Protein AF-A0A832M5S4-F1 (afdb_monomer_lite)

pLDDT: mean 71.67, std 17.57, range [37.16, 90.88]

Sequence (101 aa):
MLSRATRPFCPKSTLAEVLKWKNAEEILTKHRLPCLTCPLAKLEMERLTLAQVCHIYHLDLPNLLKDLNRALIKTKASKKAGQKRRKPHTTTRQKKAVKKI

Structure (mmCIF, N/CA/C/O backbone):
data_AF-A0A832M5S4-F1
#
_entry.id   AF-A0A832M5S4-F1
#
loop_
_atom_site.group_PDB
_atom_site.id
_atom_site.type_symbol
_atom_site.label_atom_id
_atom_site.label_alt_id
_atom_site.label_comp_id
_atom_site.label_asym_id
_atom_site.label_entity_id
_atom_site.label_seq_id
_atom_site.pdbx_PDB_ins_code
_atom_site.Cartn_x
_atom_site.Cartn_y
_atom_site.Cartn_z
_atom_site.occupancy
_atom_site.B_iso_or_equiv
_atom_site.auth_seq_id
_atom_site.auth_comp_id
_atom_site.auth_asym_id
_atom_site.auth_atom_id
_atom_site.pdbx_PDB_model_num
ATOM 1 N N . MET A 1 1 ? -17.362 30.811 -7.483 1.00 38.31 1 MET A N 1
ATOM 2 C CA . MET A 1 1 ? -16.512 30.422 -6.333 1.00 38.31 1 MET A CA 1
ATOM 3 C C . MET A 1 1 ? -16.649 28.916 -6.107 1.00 38.31 1 MET A C 1
ATOM 5 O O . MET A 1 1 ? -17.668 28.476 -5.595 1.00 38.31 1 MET A O 1
ATOM 9 N N . LEU A 1 2 ? -15.690 28.111 -6.583 1.00 43.16 2 LEU A N 1
ATOM 10 C CA . LEU A 1 2 ? -15.703 26.640 -6.469 1.00 43.16 2 LEU A CA 1
ATOM 11 C C . LEU A 1 2 ? -15.315 26.208 -5.046 1.00 43.16 2 LEU A C 1
ATOM 13 O O . LEU A 1 2 ? -14.189 25.800 -4.766 1.00 43.16 2 LEU A O 1
ATOM 17 N N . SER A 1 3 ? -16.265 26.334 -4.130 1.00 51.12 3 SER A N 1
ATOM 18 C CA . SER A 1 3 ? -16.115 25.970 -2.725 1.00 51.12 3 SER A CA 1
ATOM 19 C C . SER A 1 3 ? -16.466 24.487 -2.535 1.00 51.12 3 SER A C 1
ATOM 21 O O . SER A 1 3 ? -17.632 24.124 -2.665 1.00 51.12 3 SER A O 1
ATOM 23 N N . ARG A 1 4 ? -15.450 23.664 -2.193 1.00 46.38 4 ARG A N 1
ATOM 24 C CA . ARG A 1 4 ? -15.444 22.208 -1.845 1.00 46.38 4 ARG A CA 1
ATOM 25 C C . ARG A 1 4 ? -14.756 21.266 -2.855 1.00 46.38 4 ARG A C 1
ATOM 27 O O . ARG A 1 4 ? -15.258 20.180 -3.145 1.00 46.38 4 ARG A O 1
ATOM 34 N N . ALA A 1 5 ? -13.569 21.611 -3.352 1.00 47.31 5 ALA A N 1
ATOM 35 C CA . ALA A 1 5 ? -12.770 20.678 -4.152 1.00 47.31 5 ALA A CA 1
ATOM 36 C C . ALA A 1 5 ? -12.048 19.652 -3.255 1.00 47.31 5 ALA A C 1
ATOM 38 O O . ALA A 1 5 ? -10.937 19.876 -2.780 1.00 47.31 5 ALA A O 1
ATOM 39 N N . THR A 1 6 ? -12.677 18.498 -3.034 1.00 55.75 6 THR A N 1
ATOM 40 C CA . THR A 1 6 ? -11.934 17.270 -2.708 1.00 55.75 6 THR A CA 1
ATOM 41 C C . THR A 1 6 ? -11.082 16.970 -3.940 1.00 55.75 6 THR A C 1
ATOM 43 O O . THR A 1 6 ? -11.635 16.633 -4.984 1.00 55.75 6 THR A O 1
ATOM 46 N N . ARG A 1 7 ? -9.769 17.234 -3.878 1.00 65.81 7 ARG A N 1
ATOM 47 C CA . ARG A 1 7 ? -8.891 17.093 -5.049 1.00 65.81 7 ARG A CA 1
ATOM 48 C C . ARG A 1 7 ? -8.849 15.615 -5.473 1.00 65.81 7 ARG A C 1
ATOM 50 O O . ARG A 1 7 ? -8.757 14.762 -4.591 1.00 65.81 7 ARG A O 1
ATOM 57 N N . PRO A 1 8 ? -8.933 15.307 -6.779 1.00 78.75 8 PRO A N 1
ATOM 58 C CA . PRO A 1 8 ? -8.734 13.947 -7.266 1.00 78.75 8 PRO A CA 1
ATOM 59 C C . PRO A 1 8 ? -7.321 13.461 -6.921 1.00 78.75 8 PRO A C 1
ATOM 61 O O . PRO A 1 8 ? -6.388 14.262 -6.819 1.00 78.75 8 PRO A O 1
ATOM 64 N N . PHE A 1 9 ? -7.162 12.151 -6.747 1.00 83.62 9 PHE A N 1
ATOM 65 C CA . PHE A 1 9 ? -5.849 11.550 -6.553 1.00 83.62 9 PHE A CA 1
ATOM 66 C C . PHE A 1 9 ? -4.996 11.729 -7.810 1.00 83.62 9 PHE A C 1
ATOM 68 O O . PHE A 1 9 ? -5.474 11.581 -8.939 1.00 83.62 9 PHE A O 1
ATOM 75 N N . CYS A 1 10 ? -3.720 12.027 -7.583 1.00 87.25 10 CYS A N 1
ATOM 76 C CA . CYS A 1 10 ? -2.714 12.273 -8.610 1.00 87.25 10 CYS A CA 1
ATOM 77 C C . CYS A 1 10 ? -1.596 11.222 -8.514 1.00 87.25 10 CYS A C 1
ATOM 79 O O . CYS A 1 10 ? -1.356 10.687 -7.434 1.00 87.25 10 CYS A O 1
ATOM 81 N N . PRO A 1 11 ? -0.818 10.978 -9.579 1.00 87.75 11 PRO A N 1
ATOM 82 C CA . PRO A 1 11 ? 0.309 10.036 -9.546 1.00 87.75 11 PRO A CA 1
ATOM 83 C C . PRO A 1 11 ? 1.387 10.384 -8.506 1.00 87.75 11 PRO A C 1
ATOM 85 O O . PRO A 1 11 ? 2.053 9.495 -7.987 1.00 87.75 11 PRO A O 1
ATOM 88 N N . LYS A 1 12 ? 1.526 11.675 -8.174 1.00 88.38 12 LYS A N 1
ATOM 89 C CA . LYS A 1 12 ? 2.445 12.196 -7.148 1.00 88.38 12 LYS A CA 1
ATOM 90 C C . LYS A 1 12 ? 1.895 12.091 -5.722 1.00 88.38 12 LYS A C 1
ATOM 92 O O . LYS A 1 12 ? 2.608 12.430 -4.785 1.00 88.38 12 LYS A O 1
ATOM 97 N N . SER A 1 13 ? 0.631 11.692 -5.555 1.00 87.44 13 SER A N 1
ATOM 98 C CA . SER A 1 13 ? 0.069 11.491 -4.217 1.00 87.44 13 SER A CA 1
ATOM 99 C C . SER A 1 13 ? 0.746 10.305 -3.539 1.00 87.44 13 SER A C 1
ATOM 101 O O . SER A 1 13 ? 1.137 9.333 -4.197 1.00 87.44 13 SER A O 1
ATOM 103 N N . THR A 1 14 ? 0.935 10.423 -2.228 1.00 88.38 14 THR A N 1
ATOM 104 C CA . THR A 1 14 ? 1.571 9.378 -1.430 1.00 88.38 14 THR A CA 1
ATOM 105 C C . THR A 1 14 ? 0.581 8.254 -1.173 1.00 88.38 14 THR A C 1
ATOM 107 O O . THR A 1 14 ? -0.620 8.477 -0.980 1.00 88.38 14 THR A O 1
ATOM 110 N N . LEU A 1 15 ? 1.080 7.020 -1.147 1.00 85.19 15 LEU A N 1
ATOM 111 C CA . LEU A 1 15 ? 0.224 5.869 -0.871 1.00 85.19 15 LEU A CA 1
ATOM 112 C C . LEU A 1 15 ? -0.348 5.929 0.560 1.00 85.19 15 LEU A C 1
ATOM 114 O O . LEU A 1 15 ? -1.491 5.532 0.784 1.00 85.19 15 LEU A O 1
ATOM 118 N N . ALA A 1 16 ? 0.381 6.528 1.506 1.00 84.56 16 ALA A N 1
ATOM 119 C CA . ALA A 1 16 ? -0.112 6.815 2.853 1.00 84.56 16 ALA A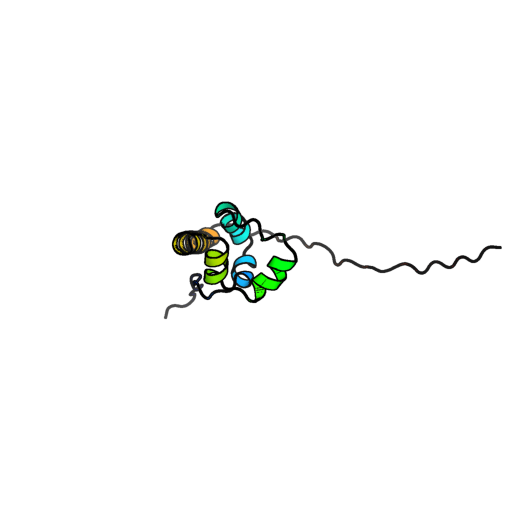 CA 1
ATOM 120 C C . ALA A 1 16 ? -1.371 7.706 2.882 1.00 84.56 16 ALA A C 1
ATOM 122 O O . ALA A 1 16 ? -2.278 7.454 3.678 1.00 84.56 16 ALA A O 1
ATOM 123 N N . GLU A 1 17 ? -1.477 8.731 2.030 1.00 85.38 17 GLU A N 1
ATOM 124 C CA . GLU A 1 17 ? -2.689 9.565 1.950 1.00 85.38 17 GLU A CA 1
ATOM 125 C C . GLU A 1 17 ? -3.895 8.779 1.441 1.00 85.38 17 GLU A C 1
ATOM 127 O O . GLU A 1 17 ? -5.005 8.935 1.956 1.00 85.38 17 GLU A O 1
ATOM 132 N N . VAL A 1 18 ? -3.660 7.904 0.467 1.00 85.06 18 VAL A N 1
ATOM 133 C CA . VAL A 1 18 ? -4.681 7.029 -0.109 1.00 85.06 18 VAL A CA 1
ATOM 134 C C . VAL A 1 18 ? -5.139 5.993 0.919 1.00 85.06 18 VAL A C 1
ATOM 136 O O . VAL A 1 18 ? -6.336 5.782 1.074 1.00 85.06 18 VAL A O 1
ATOM 139 N N . LEU A 1 19 ? -4.226 5.406 1.695 1.00 81.38 19 LEU A N 1
ATOM 140 C CA . LEU A 1 19 ? -4.545 4.397 2.715 1.00 81.38 19 LEU A CA 1
ATOM 141 C C . LEU A 1 19 ? -5.268 4.946 3.950 1.00 81.38 19 LEU A C 1
ATOM 143 O O . LEU A 1 19 ? -5.943 4.191 4.646 1.00 81.38 19 LEU A O 1
ATOM 147 N N . LYS A 1 20 ? -5.228 6.262 4.205 1.00 83.12 20 LYS A N 1
ATOM 148 C CA . LYS A 1 20 ? -6.119 6.883 5.210 1.00 83.12 20 LYS A CA 1
ATOM 149 C C . LYS A 1 20 ? -7.597 6.637 4.884 1.00 83.12 20 LYS A C 1
ATOM 151 O O . LYS A 1 20 ? -8.450 6.712 5.771 1.00 83.12 20 LYS A O 1
ATOM 156 N N . TRP A 1 21 ? -7.914 6.354 3.622 1.00 81.94 21 TRP A N 1
ATOM 157 C CA . TRP A 1 21 ? -9.251 5.988 3.190 1.00 81.94 21 TRP A CA 1
ATOM 158 C C . TRP A 1 21 ? -9.475 4.482 3.311 1.00 81.94 21 TRP A C 1
ATOM 160 O O . TRP A 1 21 ? -8.914 3.695 2.559 1.00 81.94 21 TRP A O 1
ATOM 170 N N . LYS A 1 22 ? -10.417 4.084 4.174 1.00 73.94 22 LYS A N 1
ATOM 171 C CA . LYS A 1 22 ? -10.786 2.668 4.375 1.00 73.94 22 LYS A CA 1
ATOM 172 C C . LYS A 1 22 ? -11.149 1.913 3.099 1.00 73.94 22 LYS A C 1
ATOM 174 O O . LYS A 1 22 ? -10.896 0.724 2.995 1.00 73.94 22 LYS A O 1
ATOM 179 N N . ASN A 1 23 ? -11.768 2.593 2.139 1.00 81.19 23 ASN A N 1
ATOM 180 C CA . ASN A 1 23 ? -12.203 1.952 0.899 1.00 81.19 23 ASN A CA 1
ATOM 181 C C . ASN A 1 23 ? -11.056 1.793 -0.106 1.00 81.19 23 ASN A C 1
ATOM 183 O O . ASN A 1 23 ? -11.201 1.055 -1.077 1.00 81.19 23 ASN A O 1
ATOM 187 N N . ALA A 1 24 ? -9.929 2.480 0.103 1.00 82.50 24 ALA A N 1
ATOM 188 C CA . ALA A 1 24 ? -8.779 2.359 -0.777 1.00 82.50 24 ALA A CA 1
ATOM 189 C C . ALA A 1 24 ? -8.083 1.005 -0.618 1.00 82.50 24 ALA A C 1
ATOM 191 O O . ALA A 1 24 ? -7.636 0.453 -1.616 1.00 82.50 24 ALA A O 1
ATOM 192 N N . GLU A 1 25 ? -8.059 0.433 0.592 1.00 81.44 25 GLU A N 1
ATOM 193 C CA . GLU A 1 25 ? -7.504 -0.906 0.839 1.00 81.44 25 GLU A CA 1
ATOM 194 C C . GLU A 1 25 ? -8.171 -1.965 -0.054 1.00 81.44 25 GLU A C 1
ATOM 196 O O . GLU A 1 25 ? -7.490 -2.770 -0.687 1.00 81.44 25 GLU A O 1
ATOM 201 N N . GLU A 1 26 ? -9.501 -1.925 -0.181 1.00 83.44 26 GLU A N 1
ATOM 202 C CA . GLU A 1 26 ? -10.250 -2.879 -1.007 1.00 83.44 26 GLU A CA 1
ATOM 203 C C . GLU A 1 26 ? -9.936 -2.719 -2.504 1.00 83.44 26 GLU A C 1
ATOM 205 O O . GLU A 1 26 ? -9.803 -3.705 -3.227 1.00 83.44 26 GLU A O 1
ATOM 210 N N . ILE A 1 27 ? -9.781 -1.478 -2.977 1.00 86.19 27 ILE A N 1
ATOM 211 C CA . ILE A 1 27 ? -9.452 -1.178 -4.379 1.00 86.19 27 ILE A CA 1
ATOM 212 C C . ILE A 1 27 ? -8.022 -1.623 -4.692 1.00 86.19 27 ILE A C 1
ATOM 214 O O . ILE A 1 27 ? -7.797 -2.303 -5.688 1.00 86.19 27 ILE A O 1
ATOM 218 N N . LEU A 1 28 ? -7.066 -1.305 -3.819 1.00 84.38 28 LEU A N 1
ATOM 219 C CA . LEU A 1 28 ? -5.671 -1.727 -3.960 1.00 84.38 28 LEU A CA 1
ATOM 22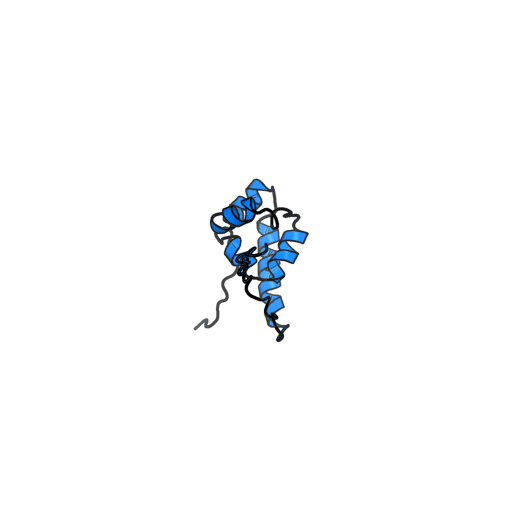0 C C . LEU A 1 28 ? -5.539 -3.259 -3.937 1.00 84.38 28 LEU A C 1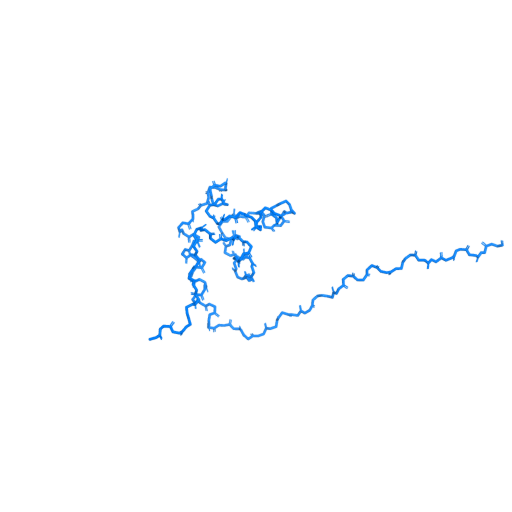
ATOM 222 O O . LEU A 1 28 ? -4.770 -3.823 -4.712 1.00 84.38 28 LEU A O 1
ATOM 226 N N . THR A 1 29 ? -6.347 -3.943 -3.121 1.00 82.62 29 THR A N 1
ATOM 227 C CA . THR A 1 29 ? -6.404 -5.414 -3.099 1.00 82.62 29 THR A CA 1
ATOM 228 C C . THR A 1 29 ? -6.953 -5.978 -4.416 1.00 82.62 29 THR A C 1
ATOM 230 O O . THR A 1 29 ? -6.406 -6.947 -4.940 1.00 82.62 29 THR A O 1
ATOM 233 N N . LYS A 1 30 ? -7.987 -5.354 -5.007 1.00 85.94 30 LYS A N 1
ATOM 234 C CA . LYS A 1 30 ? -8.530 -5.745 -6.328 1.00 85.94 30 LYS A CA 1
ATOM 235 C C . LYS A 1 30 ? -7.507 -5.585 -7.450 1.00 85.94 30 LYS A C 1
ATOM 237 O O . LYS A 1 30 ? -7.441 -6.429 -8.338 1.00 85.94 30 LYS A O 1
ATOM 242 N N . HIS A 1 31 ? -6.682 -4.545 -7.368 1.00 85.38 31 HIS A N 1
ATOM 243 C CA . HIS A 1 31 ? -5.572 -4.291 -8.290 1.00 85.38 31 HIS A CA 1
ATOM 244 C C . HIS A 1 31 ? -4.322 -5.137 -7.989 1.00 85.38 31 HIS A C 1
ATOM 246 O O . HIS A 1 31 ? -3.267 -4.876 -8.550 1.00 85.38 31 HIS A O 1
ATOM 252 N N . ARG A 1 32 ? -4.432 -6.178 -7.147 1.00 78.50 32 ARG A N 1
ATOM 253 C CA . ARG A 1 32 ? -3.354 -7.130 -6.821 1.00 78.50 32 ARG A CA 1
ATOM 254 C C . ARG A 1 32 ? -2.117 -6.483 -6.191 1.00 78.50 32 ARG A C 1
ATOM 256 O O . ARG A 1 32 ? -0.999 -6.860 -6.523 1.00 78.50 32 ARG A O 1
ATOM 263 N N . LEU A 1 33 ? -2.298 -5.557 -5.248 1.00 78.81 33 LEU A N 1
ATOM 264 C CA . LEU A 1 33 ? -1.203 -5.058 -4.409 1.00 78.81 33 LEU A CA 1
ATOM 265 C C . LEU A 1 33 ? -1.152 -5.837 -3.069 1.00 78.81 33 LEU A C 1
ATOM 267 O O . LEU A 1 33 ? -1.789 -5.415 -2.102 1.00 78.81 33 LEU A O 1
ATOM 271 N N . PRO A 1 34 ? -0.416 -6.967 -2.962 1.00 65.25 34 PRO A N 1
ATOM 272 C CA . PRO A 1 34 ? -0.380 -7.802 -1.751 1.00 65.25 34 PRO A CA 1
ATOM 273 C C . PRO A 1 34 ? 0.435 -7.192 -0.597 1.00 65.25 34 PRO A C 1
ATOM 275 O O . PRO A 1 34 ? 0.461 -7.732 0.506 1.00 65.25 34 PRO A O 1
ATOM 278 N N . CYS A 1 35 ? 1.104 -6.062 -0.821 1.00 67.56 35 CYS A N 1
ATOM 279 C CA . CYS A 1 35 ? 2.157 -5.562 0.065 1.00 67.56 35 CYS A CA 1
ATOM 280 C C . CYS A 1 35 ? 1.649 -4.692 1.221 1.00 67.56 35 CYS A C 1
ATOM 282 O O . CYS A 1 35 ? 2.439 -4.262 2.052 1.00 67.56 35 CYS A O 1
ATOM 284 N N . LEU A 1 36 ? 0.339 -4.448 1.326 1.00 70.44 36 LEU A N 1
ATOM 285 C CA . LEU A 1 36 ? -0.242 -3.553 2.340 1.00 70.44 36 LEU A CA 1
ATOM 286 C C . LEU A 1 36 ? -0.021 -4.025 3.789 1.00 70.44 36 LEU A C 1
ATOM 288 O O . LEU A 1 36 ? -0.057 -3.232 4.733 1.00 70.44 36 LEU A O 1
ATOM 292 N N . THR A 1 37 ? 0.202 -5.324 3.983 1.00 70.69 37 THR A N 1
ATOM 293 C CA . THR A 1 37 ? 0.386 -5.944 5.301 1.00 70.69 37 THR A CA 1
ATOM 294 C C . THR A 1 37 ? 1.849 -6.027 5.731 1.00 70.69 37 THR A C 1
ATOM 296 O O . THR A 1 37 ? 2.107 -6.185 6.926 1.00 70.69 37 THR A O 1
ATOM 299 N N . CYS A 1 38 ? 2.802 -5.871 4.807 1.00 77.31 38 CYS A N 1
ATOM 300 C CA . CYS A 1 38 ? 4.224 -6.009 5.099 1.00 77.31 38 CYS A CA 1
ATOM 301 C C . CYS A 1 38 ? 4.737 -4.810 5.926 1.00 77.31 38 CYS A C 1
ATOM 303 O O . CYS A 1 38 ? 4.483 -3.659 5.560 1.00 77.31 38 CYS A O 1
ATOM 305 N N . PRO A 1 39 ? 5.465 -5.034 7.038 1.00 78.44 39 PRO A N 1
ATOM 306 C CA . PRO A 1 39 ? 6.001 -3.948 7.860 1.00 78.44 39 PRO A CA 1
ATOM 307 C C . PRO A 1 39 ? 6.989 -3.056 7.096 1.00 78.44 39 PRO A C 1
ATOM 309 O O . PRO A 1 39 ? 6.971 -1.843 7.290 1.00 78.44 39 PRO A O 1
ATOM 312 N N . LEU A 1 40 ? 7.786 -3.630 6.187 1.00 81.31 40 LEU A N 1
ATOM 313 C CA . LEU A 1 40 ? 8.700 -2.870 5.330 1.00 81.31 40 LEU A CA 1
ATOM 314 C C . LEU A 1 40 ? 7.928 -1.977 4.354 1.00 81.31 40 LEU A C 1
ATOM 316 O O . LEU A 1 40 ? 8.176 -0.777 4.288 1.00 81.31 40 LEU A O 1
ATOM 320 N N . ALA A 1 41 ? 6.910 -2.540 3.700 1.00 79.25 41 ALA A N 1
ATOM 321 C CA . ALA A 1 41 ? 6.055 -1.783 2.800 1.00 79.25 41 ALA A CA 1
ATOM 322 C C . ALA A 1 41 ? 5.374 -0.618 3.530 1.00 79.25 41 ALA A C 1
ATOM 324 O O . ALA A 1 41 ? 5.290 0.468 2.984 1.00 79.25 41 ALA A O 1
ATOM 325 N N . LYS A 1 42 ? 4.925 -0.778 4.782 1.00 77.75 42 LYS A N 1
ATOM 326 C CA . LYS A 1 42 ? 4.327 0.336 5.548 1.00 77.75 42 LYS A CA 1
ATOM 327 C C . LYS A 1 42 ? 5.272 1.516 5.734 1.00 77.75 42 LYS A C 1
ATOM 329 O O . LYS A 1 42 ? 4.835 2.654 5.599 1.00 77.75 42 LYS A O 1
ATOM 334 N N . LEU A 1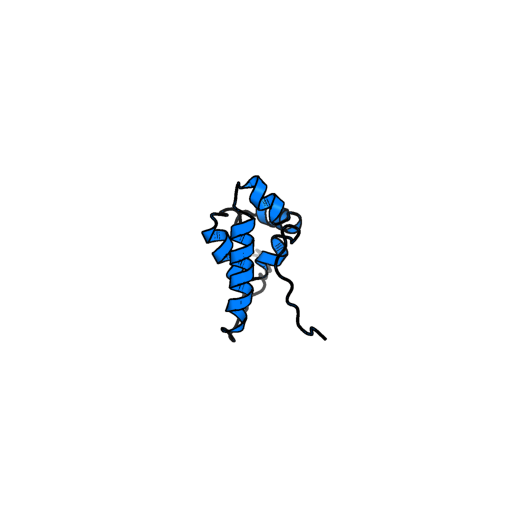 43 ? 6.542 1.236 5.998 1.00 80.69 43 LEU A N 1
ATOM 335 C CA . LEU A 1 43 ? 7.576 2.256 6.148 1.00 80.69 43 LEU A CA 1
ATOM 336 C C . LEU A 1 43 ? 7.896 2.936 4.806 1.00 80.69 43 LEU A C 1
ATOM 338 O O . LEU A 1 43 ? 8.078 4.148 4.723 1.00 80.69 43 LEU A O 1
ATOM 342 N N . GLU A 1 44 ? 7.902 2.148 3.738 1.00 78.12 44 GLU A N 1
ATOM 343 C CA . GLU A 1 44 ? 8.099 2.589 2.361 1.00 78.12 44 GLU A CA 1
ATOM 344 C C . GLU A 1 44 ? 6.920 3.441 1.836 1.00 78.12 44 GLU A C 1
ATOM 346 O O . GLU A 1 44 ? 7.123 4.480 1.205 1.00 78.12 44 GLU A O 1
ATOM 351 N N . MET A 1 45 ? 5.680 3.074 2.166 1.00 78.00 45 MET A N 1
ATOM 352 C CA . MET A 1 45 ? 4.434 3.715 1.714 1.00 78.00 45 MET A CA 1
ATOM 353 C C . MET A 1 45 ? 4.248 5.164 2.195 1.00 78.00 45 MET A C 1
ATOM 355 O O . MET A 1 45 ? 3.471 5.908 1.590 1.00 78.00 45 MET A O 1
ATOM 359 N N . GLU A 1 46 ? 4.951 5.586 3.250 1.00 78.88 46 GLU A N 1
ATOM 360 C CA . GLU A 1 46 ? 4.975 6.986 3.704 1.00 78.88 46 GLU A CA 1
ATOM 361 C C . GLU A 1 46 ? 5.760 7.898 2.756 1.00 78.88 46 GLU A C 1
ATOM 363 O O . GLU A 1 46 ? 5.472 9.092 2.663 1.00 78.88 46 GLU A O 1
ATOM 368 N N . ARG A 1 47 ? 6.741 7.339 2.039 1.00 83.81 47 ARG A N 1
ATOM 369 C CA . ARG A 1 47 ? 7.656 8.086 1.163 1.00 83.81 47 ARG A CA 1
ATOM 370 C C . ARG A 1 47 ? 7.383 7.838 -0.318 1.00 83.81 47 ARG A C 1
ATOM 372 O O . ARG A 1 47 ? 7.671 8.702 -1.142 1.00 83.81 47 ARG A O 1
ATOM 379 N N . LEU A 1 48 ? 6.825 6.677 -0.656 1.00 87.00 48 LEU A N 1
ATOM 380 C CA . LEU A 1 48 ? 6.533 6.281 -2.027 1.00 87.00 48 LEU A CA 1
ATOM 381 C C . LEU A 1 48 ? 5.234 6.899 -2.558 1.00 87.00 48 LEU A C 1
ATOM 383 O O . LEU A 1 48 ? 4.181 6.927 -1.910 1.00 87.00 48 LEU A O 1
ATOM 387 N N . THR A 1 49 ? 5.321 7.361 -3.800 1.00 90.38 49 THR A N 1
ATOM 388 C CA . THR A 1 49 ? 4.178 7.858 -4.571 1.00 90.38 49 THR A CA 1
ATOM 389 C C . THR A 1 49 ? 3.424 6.714 -5.246 1.00 90.38 49 THR A C 1
ATOM 391 O O . THR A 1 49 ? 3.998 5.659 -5.527 1.00 90.38 49 THR A O 1
ATOM 394 N N . LEU A 1 50 ? 2.146 6.930 -5.576 1.00 88.06 50 LEU A N 1
ATOM 395 C CA . LEU A 1 50 ? 1.350 5.956 -6.335 1.00 88.06 50 LEU A CA 1
ATOM 396 C C . LEU A 1 50 ? 2.031 5.533 -7.640 1.00 88.06 50 LEU A C 1
ATOM 398 O O . LEU A 1 50 ? 2.006 4.354 -7.984 1.00 88.06 50 LEU A O 1
ATOM 402 N N . ALA A 1 51 ? 2.654 6.478 -8.349 1.00 89.44 51 ALA A N 1
ATOM 403 C CA . ALA A 1 51 ? 3.351 6.191 -9.597 1.00 89.44 51 ALA A CA 1
ATOM 404 C C . ALA A 1 51 ? 4.500 5.194 -9.407 1.00 89.44 51 ALA A C 1
ATOM 406 O O . ALA A 1 51 ? 4.612 4.242 -10.172 1.00 89.44 51 ALA A O 1
ATOM 407 N N . GLN A 1 52 ? 5.319 5.385 -8.372 1.00 88.81 52 GLN A N 1
ATOM 408 C CA . GLN A 1 52 ? 6.454 4.504 -8.093 1.00 88.81 52 GLN A CA 1
ATOM 409 C C . GLN A 1 52 ? 5.996 3.110 -7.676 1.00 88.81 52 GLN A C 1
ATOM 411 O O . GLN A 1 52 ? 6.530 2.126 -8.172 1.00 88.81 52 GLN A O 1
ATOM 416 N N . VAL A 1 53 ? 4.979 3.013 -6.817 1.00 86.00 53 VAL A N 1
ATOM 417 C CA . VAL A 1 53 ? 4.423 1.714 -6.407 1.00 86.00 53 VAL A CA 1
ATOM 418 C C . VAL A 1 53 ? 3.859 0.980 -7.619 1.00 86.00 53 VAL A C 1
ATOM 420 O O . VAL A 1 53 ? 4.174 -0.185 -7.833 1.00 86.00 53 VAL A O 1
ATOM 423 N N . CYS A 1 54 ? 3.085 1.668 -8.460 1.00 87.44 54 CYS A N 1
ATOM 424 C CA . CYS A 1 54 ? 2.570 1.060 -9.682 1.00 87.44 54 CYS A CA 1
ATOM 425 C C . CYS A 1 54 ? 3.699 0.637 -10.629 1.00 87.44 54 CYS A C 1
ATOM 427 O O . CYS A 1 54 ? 3.581 -0.392 -11.277 1.00 87.44 54 CYS A O 1
ATOM 429 N N . HIS A 1 55 ? 4.804 1.380 -10.685 1.00 87.56 55 HIS A N 1
ATOM 430 C CA . HIS A 1 55 ? 5.951 1.013 -11.509 1.00 87.56 55 HIS A CA 1
ATOM 431 C C . HIS A 1 55 ? 6.672 -0.241 -10.990 1.00 87.56 55 HIS A C 1
ATOM 433 O O . HIS A 1 55 ? 6.919 -1.156 -11.768 1.00 87.56 55 HIS A O 1
ATOM 439 N N . ILE A 1 56 ? 6.947 -0.311 -9.683 1.00 86.38 56 ILE A N 1
ATOM 440 C CA . ILE A 1 56 ? 7.638 -1.441 -9.033 1.00 86.38 56 ILE A CA 1
ATOM 441 C C . ILE A 1 56 ? 6.824 -2.732 -9.156 1.00 86.38 56 ILE A C 1
ATOM 443 O O . ILE A 1 56 ? 7.373 -3.792 -9.435 1.00 86.38 56 ILE A O 1
ATOM 447 N N . TYR A 1 57 ? 5.510 -2.642 -8.946 1.00 84.44 57 TYR A N 1
ATOM 448 C CA . TYR A 1 57 ? 4.612 -3.798 -8.983 1.00 84.44 57 TYR A CA 1
ATOM 449 C C . TYR A 1 57 ? 3.969 -4.027 -10.357 1.00 84.44 57 TYR A C 1
ATOM 451 O O . TYR A 1 57 ? 3.088 -4.874 -10.471 1.00 84.44 57 TYR A O 1
ATOM 459 N N . HIS A 1 58 ? 4.391 -3.284 -11.386 1.00 86.81 58 HIS A N 1
ATOM 460 C CA . HIS A 1 58 ? 3.857 -3.365 -12.750 1.00 86.81 58 HIS A CA 1
ATOM 461 C C . HIS A 1 58 ? 2.317 -3.292 -12.811 1.00 86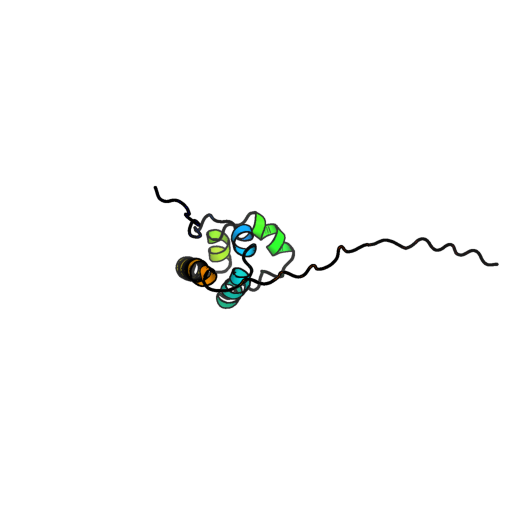.81 58 HIS A C 1
ATOM 463 O O . HIS A 1 58 ? 1.661 -4.086 -13.482 1.00 86.81 58 HIS A O 1
ATOM 469 N N . LEU A 1 59 ? 1.740 -2.332 -12.085 1.00 86.94 59 LEU A N 1
ATOM 470 C CA . LEU A 1 59 ? 0.302 -2.078 -12.022 1.00 86.94 59 LEU A CA 1
ATOM 471 C C . LEU A 1 59 ? -0.122 -0.961 -12.979 1.00 86.94 59 LEU A C 1
ATOM 473 O O . LEU A 1 59 ? 0.605 0.010 -13.209 1.00 86.94 59 LEU A O 1
ATOM 477 N N . ASP A 1 60 ? -1.367 -1.040 -13.446 1.00 90.06 60 ASP A N 1
ATOM 478 C CA . ASP A 1 60 ? -1.981 -0.015 -14.285 1.00 90.06 60 ASP A CA 1
ATOM 479 C C . ASP A 1 60 ? -2.357 1.239 -13.484 1.00 90.06 60 ASP A C 1
ATOM 481 O O . ASP A 1 60 ? -3.500 1.433 -13.055 1.00 90.06 60 ASP A O 1
ATOM 485 N N . LEU A 1 61 ? -1.396 2.154 -13.356 1.00 88.75 61 LEU A N 1
ATOM 486 C CA . LEU A 1 61 ? -1.581 3.479 -12.760 1.00 88.75 61 LEU A CA 1
ATOM 487 C C . LEU A 1 61 ? -2.836 4.235 -13.259 1.00 88.75 61 LEU A C 1
ATOM 489 O O . LEU A 1 61 ? -3.583 4.744 -12.415 1.00 88.75 61 LEU A O 1
ATOM 493 N N . PRO A 1 62 ? -3.123 4.346 -14.576 1.00 89.88 62 PRO A N 1
ATOM 494 C CA . PRO A 1 62 ? -4.283 5.111 -15.039 1.00 89.88 62 PRO A CA 1
ATOM 495 C C . PRO A 1 62 ? -5.619 4.466 -14.645 1.00 89.88 62 PRO A C 1
ATOM 497 O O . PRO A 1 62 ? -6.566 5.187 -14.318 1.00 89.88 62 PRO A O 1
ATOM 500 N N . ASN A 1 63 ? -5.709 3.133 -14.645 1.00 90.88 63 ASN A N 1
ATOM 501 C CA . ASN A 1 63 ? -6.925 2.427 -14.237 1.00 90.88 63 ASN A CA 1
ATOM 502 C C . ASN A 1 63 ? -7.127 2.513 -12.722 1.00 90.88 63 ASN A C 1
ATOM 504 O O . ASN A 1 63 ? -8.233 2.822 -12.273 1.00 90.88 63 ASN A O 1
ATOM 508 N N . LEU A 1 64 ? -6.052 2.364 -11.943 1.00 89.19 64 LEU A N 1
ATOM 509 C CA . LEU A 1 64 ? -6.094 2.520 -10.492 1.00 89.19 64 LEU A CA 1
ATOM 510 C C . LEU A 1 64 ? -6.565 3.926 -10.087 1.00 89.19 64 LEU A C 1
ATOM 512 O O . LEU A 1 64 ? -7.458 4.065 -9.251 1.00 89.19 64 LEU A O 1
ATOM 516 N N . LEU A 1 65 ? -6.021 4.979 -10.708 1.00 89.75 65 LEU A N 1
ATOM 517 C CA . LEU A 1 65 ? -6.430 6.362 -10.432 1.00 89.75 65 LEU A CA 1
ATOM 518 C C . LEU A 1 65 ? -7.906 6.609 -10.769 1.00 89.75 65 LEU A C 1
ATOM 520 O O . LEU A 1 65 ? -8.600 7.297 -10.016 1.00 89.75 65 LEU A O 1
ATOM 524 N N . LYS A 1 66 ? -8.407 6.042 -11.874 1.00 89.94 66 LYS A N 1
ATOM 525 C CA . LYS A 1 66 ? -9.831 6.127 -12.235 1.00 89.94 66 LYS A CA 1
ATOM 526 C C . LYS A 1 66 ? -10.712 5.467 -11.180 1.00 89.94 66 LYS A C 1
ATOM 528 O O . LYS A 1 66 ? -11.689 6.084 -10.756 1.00 89.94 66 LYS A O 1
ATOM 533 N N . ASP A 1 67 ? -10.364 4.268 -10.725 1.00 89.38 67 ASP A N 1
ATOM 534 C CA . ASP A 1 67 ? -11.142 3.555 -9.708 1.00 89.38 67 ASP A CA 1
ATOM 535 C C . ASP A 1 67 ? -11.124 4.265 -8.354 1.00 89.38 67 ASP A C 1
ATOM 537 O O . ASP A 1 67 ? -12.181 4.437 -7.739 1.00 89.38 67 ASP A O 1
ATOM 541 N N . LEU A 1 68 ? -9.958 4.753 -7.920 1.00 87.69 68 LEU A N 1
ATOM 542 C CA . LEU A 1 68 ? -9.825 5.530 -6.686 1.00 87.69 68 LEU A CA 1
ATOM 543 C C . LEU A 1 68 ? -10.671 6.812 -6.740 1.00 87.69 68 LEU A C 1
ATOM 545 O O . LEU A 1 68 ? -11.428 7.097 -5.809 1.00 87.69 68 LEU A O 1
ATOM 549 N N . ASN A 1 69 ? -10.615 7.553 -7.851 1.00 88.19 69 ASN A N 1
ATOM 550 C CA . ASN A 1 69 ? -11.407 8.772 -8.039 1.00 88.19 69 ASN A CA 1
ATOM 551 C C . ASN A 1 69 ? -12.912 8.485 -8.164 1.00 88.19 69 ASN A C 1
ATOM 553 O O . ASN A 1 69 ? -13.741 9.227 -7.633 1.00 88.19 69 ASN A O 1
ATOM 557 N N . ARG A 1 70 ? -13.295 7.378 -8.806 1.00 86.62 70 ARG A N 1
ATOM 558 C CA . ARG A 1 70 ? -14.697 6.949 -8.901 1.00 86.62 70 ARG A CA 1
ATOM 559 C C . ARG A 1 70 ? -15.249 6.549 -7.535 1.00 86.62 70 ARG A C 1
ATOM 561 O O . ARG A 1 70 ? -16.392 6.883 -7.216 1.00 86.62 70 ARG A O 1
ATOM 568 N N . ALA A 1 71 ? -14.450 5.872 -6.715 1.00 83.94 71 ALA A N 1
ATOM 569 C CA . ALA A 1 71 ? -14.813 5.537 -5.343 1.00 83.94 71 ALA A CA 1
ATOM 570 C C . ALA A 1 71 ? -14.977 6.793 -4.474 1.00 83.94 71 ALA A C 1
ATOM 572 O O . ALA A 1 71 ? -15.951 6.887 -3.731 1.00 83.94 71 ALA A O 1
ATOM 573 N N . LEU A 1 72 ? -14.100 7.786 -4.641 1.00 81.62 72 LEU A N 1
ATOM 574 C CA . LEU A 1 72 ? -14.184 9.130 -4.044 1.00 81.62 72 LEU A CA 1
ATOM 575 C C . LEU A 1 72 ? -15.531 9.828 -4.279 1.00 81.62 72 LEU A C 1
ATOM 577 O O . LEU A 1 72 ? -16.056 10.501 -3.391 1.00 81.62 72 LEU A O 1
ATOM 581 N N . ILE A 1 73 ? -16.094 9.673 -5.477 1.00 78.94 73 ILE A N 1
ATOM 582 C CA . ILE A 1 73 ? -17.397 10.246 -5.834 1.00 78.94 73 ILE A CA 1
ATOM 583 C C . ILE A 1 73 ? -18.530 9.439 -5.185 1.00 78.94 73 ILE A C 1
ATOM 585 O O . ILE A 1 73 ? -19.459 10.021 -4.625 1.00 78.94 73 ILE A O 1
ATOM 589 N N . LYS A 1 74 ? -18.436 8.102 -5.207 1.00 70.56 74 LYS A N 1
ATOM 590 C CA . LYS A 1 74 ? -19.468 7.200 -4.665 1.00 70.56 74 LYS A CA 1
ATOM 591 C C . LYS A 1 74 ? -19.614 7.280 -3.142 1.00 70.56 74 LYS A C 1
ATOM 593 O O . LYS A 1 74 ? -20.727 7.162 -2.633 1.00 70.56 74 LYS A O 1
ATOM 598 N N . THR A 1 75 ? -18.529 7.493 -2.398 1.00 62.16 75 THR A N 1
ATOM 599 C CA . THR A 1 75 ? -18.558 7.518 -0.921 1.00 62.16 75 THR A CA 1
ATOM 600 C C . THR A 1 75 ? -19.384 8.655 -0.332 1.00 62.16 75 THR A C 1
ATOM 602 O O . THR A 1 75 ? -19.868 8.523 0.790 1.00 62.16 75 THR A O 1
ATOM 605 N N . LYS A 1 76 ? -19.635 9.737 -1.081 1.00 54.84 76 LYS A N 1
ATOM 606 C CA . LYS A 1 76 ? -20.489 10.846 -0.622 1.00 54.84 76 LYS A CA 1
ATOM 607 C C . LYS A 1 76 ? -21.950 10.432 -0.368 1.00 54.84 76 LYS A C 1
ATOM 609 O O . LYS A 1 76 ? -22.671 11.182 0.279 1.00 54.84 76 LYS A O 1
ATOM 614 N N . ALA A 1 77 ? -22.372 9.247 -0.820 1.00 48.41 77 ALA A N 1
ATOM 615 C CA . ALA A 1 77 ? -23.747 8.762 -0.711 1.00 48.41 77 ALA A CA 1
ATOM 616 C C . ALA A 1 77 ? -24.004 7.756 0.433 1.00 48.41 77 ALA A C 1
ATOM 618 O O . ALA A 1 77 ? -25.147 7.355 0.636 1.00 48.41 77 ALA A O 1
ATOM 619 N N . SER A 1 78 ? -22.998 7.287 1.187 1.00 44.12 78 SER A N 1
ATOM 620 C CA . SER A 1 78 ? -23.215 6.211 2.174 1.00 44.12 78 SER A CA 1
ATOM 621 C C . SER A 1 78 ? -22.273 6.280 3.384 1.00 44.12 78 SER A C 1
ATOM 623 O O . SER A 1 78 ? -21.064 6.147 3.235 1.00 44.12 78 SER A O 1
ATOM 625 N N . LYS A 1 79 ? -22.872 6.346 4.587 1.00 38.03 79 LYS A N 1
ATOM 626 C CA . LYS A 1 79 ? -22.311 6.164 5.952 1.00 38.03 79 LYS A CA 1
ATOM 627 C C . LYS A 1 79 ? -21.642 7.411 6.575 1.00 38.03 79 LYS A C 1
ATOM 629 O O . LYS A 1 79 ? -20.591 7.830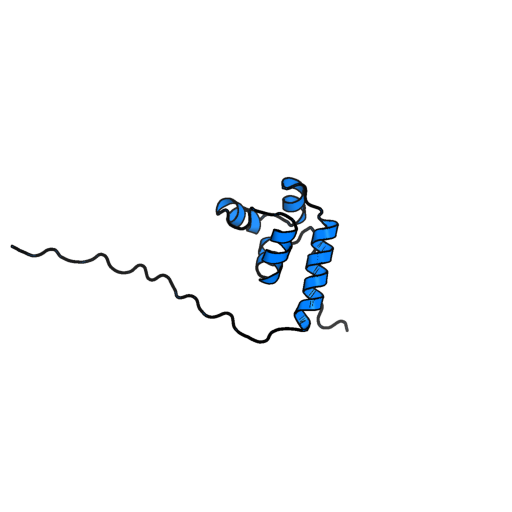 6.120 1.00 38.03 79 LYS A O 1
ATOM 634 N N . LYS A 1 80 ? -22.119 8.087 7.640 1.00 41.53 80 LYS A N 1
ATOM 635 C CA . LYS A 1 80 ? -22.871 7.703 8.865 1.00 41.53 80 LYS A CA 1
ATOM 636 C C . LYS A 1 80 ? -22.521 6.303 9.400 1.00 41.53 80 LYS A C 1
ATOM 638 O O . LYS A 1 80 ? -22.850 5.308 8.777 1.00 41.53 80 LYS A O 1
ATOM 643 N N . ALA A 1 81 ? -21.940 6.273 10.605 1.00 40.12 81 ALA A N 1
ATOM 644 C CA . ALA A 1 81 ? -21.618 5.119 11.464 1.00 40.12 81 ALA A CA 1
ATOM 645 C C . ALA A 1 81 ? -20.131 4.697 11.529 1.00 40.12 81 ALA A C 1
ATOM 647 O O . ALA A 1 81 ? -19.645 3.856 10.782 1.00 40.12 81 ALA A O 1
ATOM 648 N N . GLY A 1 82 ? -19.445 5.259 12.533 1.00 37.69 82 GLY A N 1
ATOM 649 C CA . GLY A 1 82 ? -18.757 4.488 13.575 1.00 37.69 82 GLY A CA 1
ATOM 650 C C . GLY A 1 82 ? -17.482 3.734 13.199 1.00 37.69 82 GLY A C 1
ATOM 651 O O . GLY A 1 82 ? -17.525 2.548 12.884 1.00 37.69 82 GLY A O 1
ATOM 652 N N . GLN A 1 83 ? -16.316 4.350 13.418 1.00 46.50 83 GLN A N 1
ATOM 653 C CA . GLN A 1 83 ? -15.118 3.573 13.738 1.00 46.50 83 GLN A CA 1
ATOM 654 C C . GLN A 1 83 ? -15.021 3.417 15.253 1.00 46.50 83 GLN A C 1
ATOM 656 O O . GLN A 1 83 ? -14.604 4.319 15.975 1.00 46.50 83 GLN A O 1
ATOM 661 N N . LYS A 1 84 ? -15.465 2.249 15.725 1.00 37.16 84 LYS A N 1
ATOM 662 C CA . LYS A 1 84 ? -15.278 1.793 17.099 1.00 37.16 84 LYS A CA 1
ATOM 663 C C . LYS A 1 84 ? -13.785 1.773 17.438 1.00 37.16 84 LYS A C 1
ATOM 665 O O . LYS A 1 84 ? -12.975 1.170 16.737 1.00 37.16 84 LYS A O 1
ATOM 670 N N . ARG A 1 85 ? -13.490 2.428 18.557 1.00 45.34 85 ARG A N 1
ATOM 671 C CA . ARG A 1 85 ? -12.292 2.341 19.395 1.00 45.34 85 ARG A CA 1
ATOM 672 C C . ARG A 1 85 ? -11.704 0.920 19.400 1.00 45.34 85 ARG A C 1
ATOM 674 O O . ARG A 1 85 ? -12.403 -0.022 19.771 1.00 45.34 85 ARG A O 1
ATOM 681 N N . ARG A 1 86 ? -10.415 0.774 19.089 1.00 40.47 86 ARG A N 1
ATOM 682 C CA . ARG A 1 86 ? -9.594 -0.331 19.611 1.00 40.47 86 ARG A CA 1
ATOM 683 C C . ARG A 1 86 ? -8.590 0.274 20.594 1.00 40.47 86 ARG A C 1
ATOM 685 O O . ARG A 1 86 ? -8.024 1.328 20.331 1.00 40.47 86 ARG A O 1
ATOM 692 N N . LYS A 1 87 ? -8.557 -0.327 21.784 1.00 42.06 87 LYS A N 1
ATOM 693 C CA . LYS A 1 87 ? -7.989 0.171 23.047 1.00 42.06 87 LYS A CA 1
ATOM 694 C C . LYS A 1 87 ? -6.467 0.404 22.953 1.00 42.06 87 LYS A C 1
ATOM 696 O O . LYS A 1 87 ? -5.821 -0.294 22.176 1.00 42.06 87 LYS A O 1
ATOM 701 N N . PRO A 1 88 ? -5.891 1.318 23.758 1.00 42.06 88 PRO A N 1
ATOM 702 C CA . PRO A 1 88 ? -4.442 1.438 23.907 1.00 42.06 88 PRO A CA 1
ATOM 703 C C . PRO A 1 88 ? -3.868 0.140 24.489 1.00 42.06 88 PRO A C 1
ATOM 705 O O . PRO A 1 88 ? -4.414 -0.419 25.441 1.00 42.06 88 PRO A O 1
ATOM 708 N N . HIS A 1 89 ? -2.771 -0.343 23.912 1.00 47.75 89 HIS A N 1
ATOM 709 C CA . HIS A 1 89 ? -2.000 -1.448 24.467 1.00 47.75 89 HIS A CA 1
ATOM 710 C C . HIS A 1 89 ? -1.268 -0.946 25.717 1.00 47.75 89 HIS A C 1
ATOM 712 O O . HIS A 1 89 ? -0.200 -0.350 25.633 1.00 47.75 89 HIS A O 1
ATOM 718 N N . THR A 1 90 ? -1.859 -1.150 26.891 1.00 42.81 90 THR A N 1
ATOM 719 C CA . THR A 1 90 ? -1.171 -0.970 28.171 1.00 42.81 90 THR A CA 1
ATOM 720 C C . THR A 1 90 ? -0.229 -2.153 28.389 1.00 42.81 90 THR A C 1
ATOM 722 O O . THR A 1 90 ? -0.655 -3.204 28.866 1.00 42.81 90 THR A O 1
ATOM 725 N N . THR A 1 91 ? 1.055 -2.014 28.066 1.00 52.66 91 THR A N 1
ATOM 726 C CA . THR A 1 91 ? 2.091 -2.879 28.647 1.00 52.66 91 THR A CA 1
ATOM 727 C C . THR A 1 91 ? 2.473 -2.306 30.003 1.00 52.66 91 THR A C 1
ATOM 729 O O . THR A 1 91 ? 3.406 -1.520 30.147 1.00 52.66 91 THR A O 1
ATOM 732 N N . THR A 1 92 ? 1.719 -2.685 31.025 1.00 52.81 92 THR A N 1
ATOM 733 C CA . THR A 1 92 ? 2.136 -2.530 32.415 1.00 52.81 92 THR A CA 1
ATOM 734 C C . THR A 1 92 ? 1.944 -3.872 33.091 1.00 52.81 92 THR A C 1
ATOM 736 O O . THR A 1 92 ? 0.875 -4.464 32.951 1.00 52.81 92 THR A O 1
ATOM 739 N N . ARG A 1 93 ? 2.977 -4.289 33.841 1.00 49.81 93 ARG A N 1
ATOM 740 C CA . ARG A 1 93 ? 3.002 -5.329 34.889 1.00 49.81 93 ARG A CA 1
ATOM 741 C C . ARG A 1 93 ? 3.898 -6.533 34.584 1.00 49.81 93 ARG A C 1
ATOM 743 O O . ARG A 1 93 ? 3.421 -7.624 34.310 1.00 49.81 93 ARG A O 1
ATOM 750 N N . GLN A 1 94 ? 5.193 -6.356 34.834 1.00 57.22 94 GLN A N 1
ATOM 751 C CA . GLN A 1 94 ? 5.992 -7.380 35.512 1.00 57.22 94 GLN A CA 1
ATOM 752 C C . GLN A 1 94 ? 6.810 -6.716 36.630 1.00 57.22 94 GLN A C 1
ATOM 754 O O . GLN A 1 94 ? 7.987 -6.418 36.500 1.00 57.22 94 GLN A O 1
ATOM 759 N N . LYS A 1 95 ? 6.140 -6.436 37.750 1.00 54.97 95 LYS A N 1
ATOM 760 C CA . LYS A 1 95 ? 6.769 -6.394 39.072 1.00 54.97 95 LYS A CA 1
ATOM 761 C C . LYS A 1 95 ? 5.918 -7.295 39.953 1.00 54.97 95 LYS A C 1
ATOM 763 O O . LYS A 1 95 ? 4.806 -6.921 40.325 1.00 54.97 95 LYS A O 1
ATOM 768 N N . LYS A 1 96 ? 6.394 -8.506 40.225 1.00 51.31 96 LYS A N 1
ATOM 769 C CA . LYS A 1 96 ? 5.864 -9.326 41.312 1.00 51.31 96 LYS A CA 1
ATOM 770 C C . LYS A 1 96 ? 7.054 -9.894 42.067 1.00 51.31 96 LYS A C 1
ATOM 772 O O . LYS A 1 96 ? 7.800 -10.713 41.548 1.00 51.31 96 LYS A O 1
ATOM 777 N N . ALA A 1 97 ? 7.232 -9.349 43.263 1.00 54.62 97 ALA A N 1
ATOM 778 C CA . ALA A 1 97 ? 8.146 -9.821 44.275 1.00 54.62 97 ALA A CA 1
ATOM 779 C C . ALA A 1 97 ? 7.926 -11.317 44.522 1.00 54.62 97 ALA A C 1
ATOM 781 O O . ALA A 1 97 ? 6.802 -11.744 44.794 1.00 54.62 97 ALA A O 1
ATOM 782 N N . VAL A 1 98 ? 9.002 -12.094 44.453 1.00 54.56 98 VAL A N 1
ATOM 783 C CA . VAL A 1 98 ? 9.075 -13.396 45.108 1.00 54.56 98 VAL A CA 1
ATOM 784 C C . VAL A 1 98 ? 9.727 -13.133 46.461 1.00 54.56 98 VAL A C 1
ATOM 786 O O . VAL A 1 98 ? 10.933 -12.948 46.558 1.00 54.56 98 VAL A O 1
ATOM 789 N N . LYS A 1 99 ? 8.893 -13.031 47.497 1.00 54.69 99 LYS A N 1
ATOM 790 C CA . LYS A 1 99 ? 9.294 -13.179 48.897 1.00 54.69 99 LYS A CA 1
ATOM 791 C C . LYS A 1 99 ? 8.518 -14.369 49.453 1.00 54.69 99 LYS A C 1
ATOM 793 O O . LYS A 1 99 ? 7.298 -14.284 49.571 1.00 54.69 99 LYS A O 1
ATOM 798 N N . LYS A 1 100 ? 9.240 -15.467 49.667 1.00 54.59 100 LYS A N 1
ATOM 799 C CA . LYS A 1 100 ? 8.931 -16.738 50.359 1.00 54.59 100 LYS A CA 1
ATOM 800 C C . LYS A 1 100 ? 10.200 -17.571 50.102 1.00 54.59 100 LYS A C 1
ATOM 802 O O . LYS A 1 100 ? 10.523 -17.757 48.936 1.00 54.59 100 LYS A O 1
ATOM 807 N N . ILE A 1 101 ? 11.024 -17.952 51.071 1.00 57.91 101 ILE A N 1
ATOM 808 C CA . ILE A 1 101 ? 10.799 -18.526 52.408 1.00 57.91 101 ILE A CA 1
ATOM 809 C C . ILE A 1 101 ? 11.837 -17.949 53.372 1.00 57.91 101 ILE A C 1
ATOM 811 O O . ILE A 1 101 ? 12.971 -17.704 52.906 1.00 57.91 101 ILE A O 1
#

Secondary structure (DSSP, 8-state):
------PPP-TTSBHHHHHTSHHHHHHHHHTT-GGGG-HHHHHHHTT-BHHHHHHHTT--HHHHHHHHHHHHHHGGGS-----------------------

Foldseek 3Di:
DPPDDPDQDDQQDFQVVQVVDPVSVVLCVVQPPPCPPPPVVVVVRRPDGNNVSCVVVVTDSVVSSVVSRVVVVVPVPDDDDDDDDDDDPDPDDDDDDPDDD

Radius of gyration: 20.18 Å; chains: 1; bounding box: 34×49×67 Å